Protein AF-A0A6L7KJM9-F1 (afdb_monomer)

Radius of gyration: 17.78 Å; Cα contacts (8 Å, |Δi|>4): 229; chains: 1; bounding box: 38×38×51 Å

Structure (mmCIF, N/CA/C/O backbone):
data_AF-A0A6L7KJM9-F1
#
_entry.id   AF-A0A6L7KJM9-F1
#
loop_
_atom_site.group_PDB
_atom_site.id
_atom_site.type_symbol
_atom_site.label_atom_id
_atom_site.label_alt_id
_atom_site.label_comp_id
_atom_site.label_asym_id
_atom_site.label_entity_id
_atom_site.label_seq_id
_atom_site.pdbx_PDB_ins_code
_atom_site.Cartn_x
_atom_site.Cartn_y
_atom_site.Cartn_z
_atom_site.occupancy
_atom_site.B_iso_or_equiv
_atom_site.auth_seq_id
_atom_site.auth_comp_id
_atom_site.auth_asym_id
_atom_site.auth_atom_id
_atom_site.pdbx_PDB_model_num
ATOM 1 N N . SER A 1 1 ? 13.767 18.846 -17.169 1.00 63.28 1 SER A N 1
ATOM 2 C CA . SER A 1 1 ? 13.783 19.499 -15.841 1.00 63.28 1 SER A CA 1
ATOM 3 C C . SER A 1 1 ? 15.178 19.346 -15.254 1.00 63.28 1 SER A C 1
ATOM 5 O O . SER A 1 1 ? 15.711 18.250 -15.380 1.00 63.28 1 SER A O 1
ATOM 7 N N . PRO A 1 2 ? 15.780 20.385 -14.647 1.00 78.31 2 PRO A N 1
ATOM 8 C CA . PRO A 1 2 ? 17.141 20.334 -14.090 1.00 78.31 2 PRO A CA 1
ATOM 9 C C . PRO A 1 2 ? 17.332 19.327 -12.937 1.00 78.31 2 PRO A C 1
ATOM 11 O O . PRO A 1 2 ? 18.463 19.068 -12.546 1.00 78.31 2 PRO A O 1
ATOM 14 N N . HIS A 1 3 ? 16.249 18.730 -12.425 1.00 84.06 3 HIS A N 1
ATOM 15 C CA . HIS A 1 3 ? 16.273 17.688 -11.387 1.00 84.06 3 HIS A CA 1
ATOM 16 C C . HIS A 1 3 ? 15.737 16.328 -11.865 1.00 84.06 3 HIS A C 1
ATOM 18 O O . HIS A 1 3 ? 15.420 15.470 -11.047 1.00 84.06 3 HIS A O 1
ATOM 24 N N . ALA A 1 4 ? 15.575 16.131 -13.177 1.00 85.56 4 ALA A N 1
ATOM 25 C CA . ALA A 1 4 ? 15.134 14.843 -13.704 1.00 85.56 4 ALA A CA 1
ATOM 26 C C . ALA A 1 4 ? 16.254 13.800 -13.586 1.00 85.56 4 ALA A C 1
ATOM 28 O O . ALA A 1 4 ? 17.412 14.088 -13.880 1.00 85.56 4 ALA A O 1
ATOM 29 N N . PHE A 1 5 ? 15.886 12.580 -13.207 1.00 87.81 5 PHE A N 1
ATOM 30 C CA . PHE A 1 5 ? 16.769 11.418 -13.183 1.00 87.81 5 PHE A CA 1
ATOM 31 C C . PHE A 1 5 ? 16.086 10.240 -13.894 1.00 87.81 5 PHE A C 1
ATOM 33 O O . PHE A 1 5 ? 14.854 10.178 -13.922 1.00 87.81 5 PHE A O 1
ATOM 40 N N . PRO A 1 6 ? 16.853 9.328 -14.516 1.00 89.75 6 PRO A N 1
ATOM 41 C CA . PRO A 1 6 ? 16.280 8.157 -15.163 1.00 89.75 6 PRO A CA 1
ATOM 42 C C . PRO A 1 6 ? 15.673 7.207 -14.127 1.00 89.75 6 PRO A C 1
ATOM 44 O O . PRO A 1 6 ? 16.219 7.020 -13.041 1.00 89.75 6 PRO A O 1
ATOM 47 N N . VAL A 1 7 ? 14.569 6.555 -14.491 1.00 88.25 7 VAL A N 1
ATOM 48 C CA . VAL A 1 7 ? 13.899 5.551 -13.640 1.00 88.25 7 VAL A CA 1
ATOM 49 C C . VAL A 1 7 ? 14.697 4.244 -13.512 1.00 88.25 7 VAL A C 1
ATOM 51 O O . VAL A 1 7 ? 14.441 3.443 -12.617 1.00 88.25 7 VAL A O 1
ATOM 54 N N . SER A 1 8 ? 15.670 4.021 -14.400 1.00 88.56 8 SER A N 1
ATOM 55 C CA . SER A 1 8 ? 16.613 2.902 -14.365 1.00 88.56 8 SER A CA 1
ATOM 56 C C . SER A 1 8 ? 17.923 3.296 -15.039 1.00 88.56 8 SER A C 1
ATOM 58 O O . SER A 1 8 ? 17.918 4.021 -16.032 1.00 88.56 8 SER A O 1
ATOM 60 N N . THR A 1 9 ? 19.049 2.744 -14.588 1.00 89.31 9 THR A N 1
ATOM 61 C CA . THR A 1 9 ? 20.347 2.897 -15.271 1.00 89.31 9 THR A CA 1
ATOM 62 C C . THR A 1 9 ? 20.350 2.289 -16.679 1.00 89.31 9 THR A C 1
ATOM 64 O O . THR A 1 9 ? 21.143 2.699 -17.523 1.00 89.31 9 THR A O 1
ATOM 67 N N . THR A 1 10 ? 19.439 1.352 -16.963 1.00 88.88 10 THR A N 1
ATOM 68 C CA . THR A 1 10 ? 19.234 0.753 -18.294 1.00 88.88 10 THR A CA 1
ATOM 69 C C . THR A 1 10 ? 18.294 1.561 -19.197 1.00 88.88 10 THR A C 1
ATOM 71 O O . THR A 1 10 ? 18.194 1.262 -20.387 1.00 88.88 10 THR A O 1
ATOM 74 N N . MET A 1 11 ? 17.631 2.590 -18.657 1.00 90.19 11 MET A N 1
ATOM 75 C CA . MET A 1 11 ? 16.674 3.457 -19.357 1.00 90.19 11 MET A CA 1
ATOM 76 C C . MET A 1 11 ? 17.059 4.937 -19.169 1.00 90.19 11 MET A C 1
ATOM 78 O O . MET A 1 11 ? 16.433 5.647 -18.377 1.00 90.19 11 MET A O 1
ATOM 82 N N . PRO A 1 12 ? 18.119 5.412 -19.851 1.00 87.25 12 PRO A N 1
ATOM 83 C CA . PRO A 1 12 ? 18.562 6.802 -19.758 1.00 87.25 12 PRO A CA 1
ATOM 84 C C . PRO A 1 12 ? 17.505 7.773 -20.309 1.00 87.25 12 PRO A C 1
ATOM 86 O O . PRO A 1 12 ? 16.803 7.452 -21.265 1.00 87.25 12 PRO A O 1
ATOM 89 N N . LEU A 1 13 ? 17.441 8.987 -19.745 1.00 84.56 13 LEU A N 1
ATOM 90 C CA . LEU A 1 13 ? 16.456 10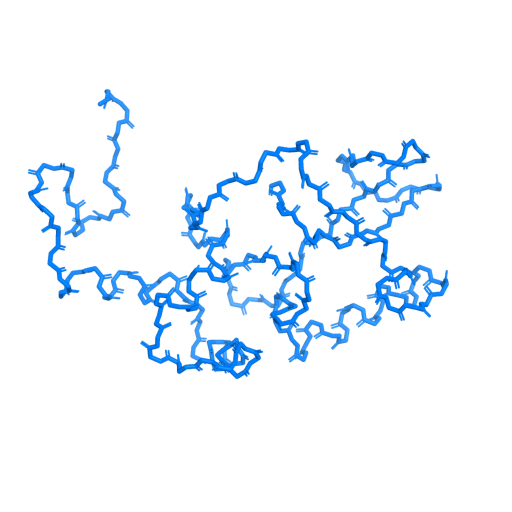.027 -20.100 1.00 84.56 13 LEU A CA 1
ATOM 91 C C . LEU A 1 13 ? 16.501 10.473 -21.572 1.00 84.56 13 LEU A C 1
ATOM 93 O O . LEU A 1 13 ? 15.532 11.037 -22.065 1.00 84.56 13 LEU A O 1
ATOM 97 N N . GLU A 1 14 ? 17.631 10.260 -22.245 1.00 77.25 14 GLU A N 1
ATOM 98 C CA . GLU A 1 14 ? 17.922 10.779 -23.588 1.00 77.25 14 GLU A CA 1
ATOM 99 C C . GLU A 1 14 ? 17.615 9.777 -24.715 1.00 77.25 14 GLU A C 1
ATOM 101 O O . GLU A 1 14 ? 17.831 10.091 -25.884 1.00 77.25 14 GLU A O 1
ATOM 106 N N . ARG A 1 15 ? 17.142 8.563 -24.398 1.00 66.31 15 ARG A N 1
ATOM 107 C CA . ARG A 1 15 ? 16.770 7.567 -25.416 1.00 66.31 15 ARG A CA 1
ATOM 108 C C . ARG A 1 15 ? 15.331 7.761 -25.901 1.00 66.31 15 ARG A C 1
ATOM 110 O O . ARG A 1 15 ? 14.435 8.028 -25.103 1.00 66.31 15 ARG A O 1
ATOM 117 N N . ASP A 1 16 ? 15.116 7.495 -27.192 1.00 76.44 16 ASP A N 1
ATOM 118 C CA . ASP A 1 16 ? 13.801 7.108 -27.718 1.00 76.44 16 ASP A CA 1
ATOM 119 C C . ASP A 1 16 ? 13.229 5.927 -26.911 1.00 76.44 16 ASP A C 1
ATOM 121 O O . ASP A 1 16 ? 13.968 5.224 -26.214 1.00 76.44 16 ASP A O 1
ATOM 125 N N . LEU A 1 17 ? 11.909 5.714 -26.990 1.00 80.69 17 LEU A N 1
ATOM 126 C CA . LEU A 1 17 ? 11.176 4.695 -26.223 1.00 80.69 17 LEU A CA 1
ATOM 127 C C . LEU A 1 17 ? 11.987 3.397 -26.034 1.00 80.69 17 LEU A C 1
ATOM 129 O O . LEU A 1 17 ? 12.410 2.761 -27.001 1.00 80.69 17 LEU A O 1
ATOM 133 N N . SER A 1 18 ? 12.202 3.003 -24.774 1.00 87.62 18 SER A N 1
ATOM 134 C CA . SER A 1 18 ? 12.919 1.765 -24.456 1.00 87.62 18 SER A CA 1
ATOM 135 C C . SER A 1 18 ? 12.119 0.557 -24.941 1.00 87.62 18 SER A C 1
ATOM 137 O O . SER A 1 18 ? 10.922 0.450 -24.681 1.00 87.62 18 SER A O 1
ATOM 139 N N . GLY A 1 19 ? 12.789 -0.349 -25.655 1.00 90.19 19 GLY A N 1
ATOM 140 C CA . GLY A 1 19 ? 12.166 -1.550 -26.202 1.00 90.19 19 GLY A CA 1
ATOM 141 C C . GLY A 1 19 ? 11.720 -2.555 -25.128 1.00 90.19 19 GLY A C 1
ATOM 142 O O . GLY A 1 19 ? 12.183 -2.495 -23.982 1.00 90.19 19 GLY A O 1
ATOM 143 N N . PRO A 1 20 ? 10.861 -3.519 -25.504 1.00 89.50 20 PRO A N 1
ATOM 144 C CA . PRO A 1 20 ? 10.301 -4.514 -24.588 1.00 89.50 20 PRO A CA 1
ATOM 145 C C . PRO A 1 20 ? 11.379 -5.314 -23.840 1.00 89.50 20 PRO A C 1
ATOM 147 O O . PRO A 1 20 ? 11.232 -5.554 -22.644 1.00 89.50 20 PRO A O 1
ATOM 150 N N . ASP A 1 21 ? 12.499 -5.633 -24.490 1.00 91.31 21 ASP A N 1
ATOM 151 C CA . ASP A 1 21 ? 13.600 -6.407 -23.893 1.00 91.31 21 ASP A CA 1
ATOM 152 C C . ASP A 1 21 ? 14.268 -5.712 -22.693 1.00 91.31 21 ASP A C 1
ATOM 154 O O . ASP A 1 21 ? 14.924 -6.362 -21.882 1.00 91.31 21 ASP A O 1
ATOM 158 N N . ILE A 1 22 ? 14.098 -4.392 -22.559 1.00 91.19 22 ILE A N 1
ATOM 159 C CA . ILE A 1 22 ? 14.596 -3.603 -21.423 1.00 91.19 22 ILE A CA 1
ATOM 160 C C . ILE A 1 22 ? 13.484 -3.395 -20.390 1.00 91.19 22 ILE A C 1
ATOM 162 O O . ILE A 1 22 ? 13.713 -3.529 -19.186 1.00 91.19 22 ILE A O 1
ATOM 166 N N . VAL A 1 23 ? 12.277 -3.069 -20.860 1.00 89.50 23 VAL A N 1
ATOM 167 C CA . VAL A 1 23 ? 11.147 -2.701 -19.998 1.00 89.50 23 VAL A CA 1
ATOM 168 C C . VAL A 1 23 ? 10.597 -3.912 -19.246 1.00 89.50 23 VAL A C 1
ATOM 170 O O . VAL A 1 23 ? 10.360 -3.811 -18.045 1.00 89.50 23 VAL A O 1
ATOM 173 N N . HIS A 1 24 ? 10.434 -5.070 -19.897 1.00 88.81 24 HIS A N 1
ATOM 174 C CA . HIS A 1 24 ? 9.853 -6.252 -19.249 1.00 88.81 24 HIS A CA 1
ATOM 175 C C . HIS A 1 24 ? 10.680 -6.753 -18.054 1.00 88.81 24 HIS A C 1
ATOM 177 O O . HIS A 1 24 ? 10.095 -6.924 -16.982 1.00 88.81 24 HIS A O 1
ATOM 183 N N . PRO A 1 25 ? 12.014 -6.941 -18.159 1.00 87.94 25 PRO A N 1
ATOM 184 C CA . PRO A 1 25 ? 12.822 -7.338 -17.007 1.00 87.94 25 PRO A CA 1
ATOM 185 C C . PRO A 1 25 ? 12.834 -6.281 -15.904 1.00 87.94 25 PRO A C 1
ATOM 187 O O . PRO A 1 25 ? 12.845 -6.619 -14.724 1.00 87.94 25 PRO A O 1
ATOM 190 N N . TRP A 1 26 ? 12.814 -4.995 -16.264 1.00 89.44 26 TRP A N 1
ATOM 191 C CA . TRP A 1 26 ? 12.740 -3.924 -15.276 1.00 89.44 26 TRP A CA 1
ATOM 192 C C . TRP A 1 26 ? 11.422 -3.963 -14.493 1.00 89.44 26 TRP A C 1
ATOM 194 O O . TRP A 1 26 ? 11.461 -3.935 -13.269 1.00 89.44 26 TRP A O 1
ATOM 204 N N . ILE A 1 27 ? 10.279 -4.129 -15.170 1.00 88.12 27 ILE A N 1
ATOM 205 C CA . ILE A 1 27 ? 8.970 -4.290 -14.517 1.00 88.12 27 ILE A CA 1
ATOM 206 C C . ILE A 1 27 ? 8.941 -5.542 -13.641 1.00 88.12 27 ILE A C 1
ATOM 208 O O . ILE A 1 27 ? 8.450 -5.487 -12.518 1.00 88.12 27 ILE A O 1
ATOM 212 N N . ALA A 1 28 ? 9.474 -6.666 -14.124 1.00 84.44 28 ALA A N 1
ATOM 213 C CA . ALA A 1 28 ? 9.523 -7.901 -13.347 1.00 84.44 28 ALA A CA 1
ATOM 214 C C . ALA A 1 28 ? 10.295 -7.724 -12.027 1.00 84.44 28 ALA A C 1
ATOM 216 O O . ALA A 1 28 ? 9.885 -8.274 -11.012 1.00 84.44 28 ALA A O 1
ATOM 217 N N . ASN A 1 29 ? 11.346 -6.897 -12.017 1.00 85.25 29 ASN A N 1
ATOM 218 C CA . ASN A 1 29 ? 12.108 -6.561 -10.808 1.00 85.25 29 ASN A CA 1
ATOM 219 C C . ASN A 1 29 ? 11.377 -5.613 -9.839 1.00 85.25 29 ASN A C 1
ATOM 221 O O . ASN A 1 29 ? 11.864 -5.391 -8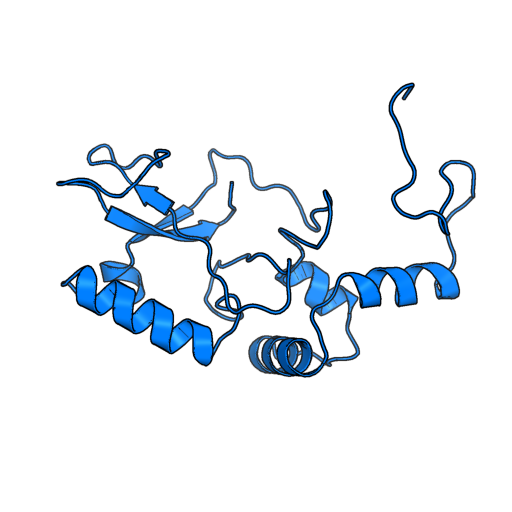.733 1.00 85.25 29 ASN A O 1
ATOM 225 N N . LEU A 1 30 ? 10.236 -5.039 -10.232 1.00 83.88 30 LEU A N 1
ATOM 226 C CA . LEU A 1 30 ? 9.365 -4.282 -9.327 1.00 83.88 30 LEU A CA 1
ATOM 227 C C . LEU A 1 30 ? 8.359 -5.182 -8.604 1.00 83.88 30 LEU A C 1
ATOM 229 O O . LEU A 1 30 ? 7.731 -4.742 -7.640 1.00 83.88 30 LEU A O 1
ATOM 233 N N . LEU A 1 31 ? 8.171 -6.412 -9.088 1.00 80.31 31 LEU A N 1
ATOM 234 C CA . LEU A 1 31 ? 7.214 -7.350 -8.524 1.00 80.31 31 LEU A CA 1
ATOM 235 C C . LEU A 1 31 ? 7.813 -8.122 -7.335 1.00 80.31 31 LEU A C 1
ATOM 237 O O . LEU A 1 31 ? 9.032 -8.281 -7.251 1.00 80.31 31 LEU A O 1
ATOM 241 N N . PRO A 1 32 ? 6.964 -8.625 -6.421 1.00 74.38 32 PRO A N 1
ATOM 242 C CA . PRO A 1 32 ? 7.401 -9.456 -5.305 1.00 74.38 32 PRO A CA 1
ATOM 243 C C . PRO A 1 32 ? 8.074 -10.758 -5.744 1.00 74.38 32 PRO A C 1
ATOM 245 O O . PRO A 1 32 ? 7.911 -11.223 -6.874 1.00 74.38 32 PRO A O 1
ATOM 248 N N . GLU A 1 33 ? 8.770 -11.390 -4.800 1.00 74.56 33 GLU A N 1
ATOM 249 C CA . GLU A 1 33 ? 9.392 -12.699 -5.002 1.00 74.56 33 GLU A CA 1
ATOM 250 C C . GLU A 1 33 ? 8.360 -13.791 -5.343 1.00 74.56 33 GLU A C 1
ATOM 252 O O . GLU A 1 33 ? 7.165 -13.680 -5.052 1.00 74.56 33 GLU A O 1
ATOM 257 N N . GLU A 1 34 ? 8.835 -14.889 -5.938 1.00 74.44 34 GLU A N 1
ATOM 258 C CA . GLU A 1 34 ? 8.022 -15.871 -6.669 1.00 74.44 34 GLU A CA 1
ATOM 259 C C . GLU A 1 34 ? 6.831 -16.427 -5.862 1.00 74.44 34 GLU A C 1
ATOM 261 O O . GLU A 1 34 ? 5.709 -16.482 -6.366 1.00 74.44 34 GLU A O 1
ATOM 266 N N . ARG A 1 35 ? 7.019 -16.728 -4.569 1.00 76.19 35 ARG A N 1
ATOM 267 C CA . ARG A 1 35 ? 5.937 -17.216 -3.691 1.00 76.19 35 ARG A CA 1
ATOM 268 C C . ARG A 1 35 ? 4.829 -16.176 -3.475 1.00 76.19 35 ARG A C 1
ATOM 270 O O . ARG A 1 35 ? 3.651 -16.537 -3.431 1.00 76.19 35 ARG A O 1
ATOM 277 N 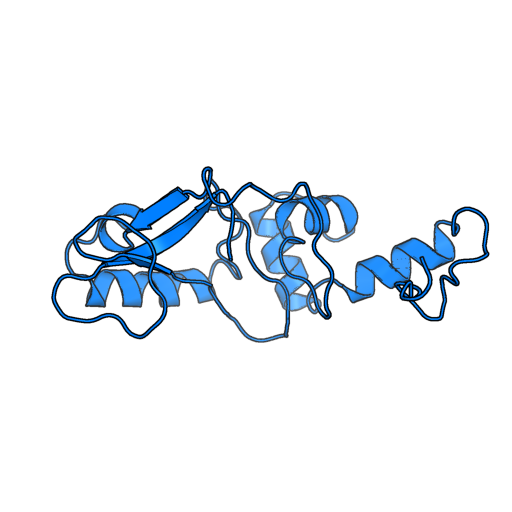N . GLN A 1 36 ? 5.191 -14.905 -3.301 1.00 75.44 36 GLN A N 1
ATOM 278 C CA . GLN A 1 36 ? 4.231 -13.816 -3.099 1.00 75.44 36 GLN A CA 1
ATOM 279 C C . GLN A 1 36 ? 3.533 -13.467 -4.414 1.00 75.44 36 GLN A C 1
ATOM 281 O O . GLN A 1 36 ? 2.311 -13.312 -4.437 1.00 75.44 36 GLN A O 1
ATOM 286 N N . LEU A 1 37 ? 4.285 -13.429 -5.517 1.00 81.12 37 LEU A N 1
ATOM 287 C CA . LEU A 1 37 ? 3.748 -13.190 -6.852 1.00 81.12 37 LEU A CA 1
ATOM 288 C C . LEU A 1 37 ? 2.686 -14.228 -7.235 1.00 81.12 37 LEU A C 1
ATOM 290 O O . LEU A 1 37 ? 1.634 -13.874 -7.764 1.00 81.12 37 LEU A O 1
ATOM 294 N N . GLU A 1 38 ? 2.915 -15.503 -6.913 1.00 83.81 38 GLU A N 1
ATOM 295 C CA . GLU A 1 38 ? 1.926 -16.558 -7.135 1.00 83.81 38 GLU A CA 1
ATOM 296 C C . GLU A 1 38 ? 0.629 -16.346 -6.349 1.00 83.81 38 GLU A C 1
ATOM 298 O O . GLU A 1 38 ? -0.458 -16.567 -6.885 1.00 83.81 38 GLU A O 1
ATOM 303 N N . ALA A 1 39 ? 0.716 -15.931 -5.083 1.00 80.88 39 ALA A N 1
ATOM 304 C CA . ALA A 1 39 ? -0.467 -15.652 -4.273 1.00 80.88 39 ALA A CA 1
ATOM 305 C C . ALA A 1 39 ? -1.262 -14.461 -4.830 1.00 80.88 39 ALA A C 1
ATOM 307 O O . ALA A 1 39 ? -2.482 -14.553 -4.964 1.00 80.88 39 ALA A O 1
ATOM 308 N N . ILE A 1 40 ? -0.569 -13.390 -5.225 1.00 80.12 40 ILE A N 1
ATOM 309 C CA . ILE A 1 40 ? -1.169 -12.199 -5.840 1.00 80.12 40 ILE A CA 1
ATOM 310 C C . ILE A 1 40 ? -1.864 -12.567 -7.152 1.00 80.12 40 ILE A C 1
ATOM 312 O O . ILE A 1 40 ? -3.042 -12.264 -7.322 1.00 80.12 40 ILE A O 1
ATOM 316 N N . ALA A 1 41 ? -1.175 -13.266 -8.057 1.00 84.94 41 ALA A N 1
ATOM 317 C CA . ALA A 1 41 ? -1.732 -13.659 -9.349 1.00 84.94 41 ALA A CA 1
ATOM 318 C C . ALA A 1 41 ? -2.990 -14.530 -9.190 1.00 84.94 41 ALA A C 1
ATOM 320 O O . ALA A 1 41 ? -4.000 -14.280 -9.851 1.00 84.94 41 ALA A O 1
ATOM 321 N N . ARG A 1 42 ? -2.966 -15.497 -8.256 1.00 84.94 42 ARG A N 1
ATOM 322 C CA . ARG A 1 42 ? -4.138 -16.326 -7.925 1.00 84.94 42 ARG A CA 1
ATOM 323 C C . ARG A 1 42 ? -5.302 -15.496 -7.388 1.00 84.94 42 ARG A C 1
ATOM 325 O O . ARG A 1 42 ? -6.419 -15.679 -7.860 1.00 84.94 42 ARG A O 1
ATOM 332 N N . ASN A 1 43 ? -5.050 -14.586 -6.447 1.00 81.00 43 ASN A N 1
ATOM 333 C CA . ASN A 1 43 ? -6.096 -13.745 -5.855 1.00 81.00 43 ASN A CA 1
ATOM 334 C C . ASN A 1 43 ? -6.699 -12.756 -6.868 1.00 81.00 43 ASN A C 1
ATOM 336 O O . ASN A 1 43 ? -7.876 -12.427 -6.772 1.00 81.00 43 ASN A O 1
ATOM 340 N N . LEU A 1 44 ? -5.914 -12.314 -7.855 1.00 81.56 44 LEU A N 1
ATOM 341 C CA . LEU A 1 44 ? -6.365 -11.433 -8.938 1.00 81.56 44 LEU A CA 1
ATOM 342 C C . LEU A 1 44 ? -7.029 -12.165 -10.110 1.00 81.56 44 LEU A C 1
ATOM 344 O O . LEU A 1 44 ? -7.611 -11.513 -10.974 1.00 81.56 44 LEU A O 1
ATOM 348 N N . GLY A 1 45 ? -6.905 -13.493 -10.184 1.00 85.94 45 GLY A N 1
ATOM 349 C CA . GLY A 1 45 ? -7.371 -14.268 -11.334 1.00 85.94 45 GLY A CA 1
ATOM 350 C C . GLY A 1 45 ? -6.609 -13.962 -12.630 1.00 85.94 45 GLY A C 1
ATOM 351 O O . GLY A 1 45 ? -7.182 -14.074 -13.712 1.00 85.94 45 GLY A O 1
ATOM 352 N N . VAL A 1 46 ? -5.333 -13.567 -12.538 1.00 87.69 46 VAL A N 1
ATOM 353 C CA . VAL A 1 46 ? -4.476 -13.256 -13.696 1.00 87.69 46 VAL A CA 1
ATOM 354 C C . VAL A 1 46 ? -3.321 -14.242 -13.829 1.00 87.69 46 VAL A C 1
ATOM 356 O O . VAL A 1 46 ? -2.951 -14.941 -12.885 1.00 87.69 46 VAL A O 1
ATOM 359 N N . SER A 1 47 ? -2.722 -14.303 -15.019 1.00 89.00 47 SER A N 1
ATOM 360 C CA . SER A 1 47 ? -1.494 -15.073 -15.221 1.00 89.00 47 SER A CA 1
ATOM 361 C C . SER A 1 47 ? -0.344 -14.453 -14.431 1.00 89.00 47 SER A C 1
ATOM 363 O O . SER A 1 47 ? -0.139 -13.245 -14.486 1.00 89.00 47 SER A O 1
ATOM 365 N N . ARG A 1 48 ? 0.488 -15.281 -13.786 1.00 84.38 48 ARG A N 1
ATOM 366 C CA . ARG A 1 48 ? 1.738 -14.813 -13.154 1.00 84.38 48 ARG A CA 1
ATOM 367 C C . ARG A 1 48 ? 2.706 -14.144 -14.140 1.00 84.38 48 ARG A C 1
ATOM 369 O O . ARG A 1 48 ? 3.585 -13.408 -13.720 1.00 84.38 48 ARG A O 1
ATOM 376 N N . ALA A 1 49 ? 2.562 -14.434 -15.436 1.00 86.00 49 ALA A N 1
ATOM 377 C CA . ALA A 1 49 ? 3.360 -13.828 -16.499 1.00 86.00 49 ALA A CA 1
ATOM 378 C C . ALA A 1 49 ? 2.811 -12.463 -16.957 1.00 86.00 49 ALA A C 1
ATOM 380 O O . ALA A 1 49 ? 3.482 -11.762 -17.711 1.00 86.00 49 ALA A O 1
ATOM 381 N N . ASP A 1 50 ? 1.604 -12.082 -16.525 1.00 87.94 50 ASP A N 1
ATOM 382 C CA . ASP A 1 50 ? 1.002 -10.782 -16.826 1.00 87.94 50 ASP A CA 1
ATOM 383 C C . ASP A 1 50 ? 1.488 -9.718 -15.830 1.00 87.94 50 ASP A C 1
ATOM 385 O O . ASP A 1 50 ? 0.744 -9.201 -14.995 1.00 87.94 50 ASP A O 1
ATOM 389 N N . SER A 1 51 ? 2.784 -9.410 -15.896 1.00 86.38 51 SER A N 1
ATOM 390 C CA . SER A 1 51 ? 3.434 -8.474 -14.974 1.00 86.38 51 SER A CA 1
ATOM 391 C C . SER A 1 51 ? 2.802 -7.080 -14.999 1.00 86.38 51 SER A C 1
ATOM 393 O O . SER A 1 51 ? 2.749 -6.417 -13.967 1.00 86.38 51 SER A O 1
ATOM 395 N N . LEU A 1 52 ? 2.300 -6.643 -16.159 1.00 85.38 52 LEU A N 1
ATOM 396 C CA . LEU A 1 52 ? 1.613 -5.360 -16.314 1.00 85.38 52 LEU A CA 1
ATOM 397 C C . LEU A 1 52 ? 0.234 -5.377 -15.653 1.00 85.38 52 LEU A C 1
ATOM 399 O O . LEU A 1 52 ? -0.071 -4.465 -14.889 1.00 85.38 52 LEU A O 1
ATOM 403 N N . GLY A 1 53 ? -0.571 -6.419 -15.886 1.00 84.69 53 GLY A N 1
ATOM 404 C CA . GLY A 1 53 ? -1.887 -6.555 -15.259 1.00 84.69 53 GLY A CA 1
ATOM 405 C C . GLY A 1 53 ? -1.817 -6.727 -13.739 1.00 84.69 53 GLY A C 1
ATOM 406 O O . GLY A 1 53 ? -2.738 -6.323 -13.024 1.00 84.69 53 GLY A O 1
ATOM 407 N N . ILE A 1 54 ? -0.720 -7.293 -13.228 1.00 83.75 54 ILE A N 1
ATOM 408 C CA . ILE A 1 54 ? -0.419 -7.318 -11.793 1.00 83.75 54 ILE A CA 1
ATOM 409 C C . ILE A 1 54 ? -0.052 -5.905 -11.318 1.00 83.75 54 ILE A C 1
ATOM 411 O O . ILE A 1 54 ? -0.690 -5.385 -10.403 1.00 83.75 54 ILE A O 1
ATOM 415 N N . LEU A 1 55 ? 0.911 -5.245 -11.970 1.00 82.44 55 LEU A N 1
ATOM 416 C CA . LEU A 1 55 ? 1.377 -3.905 -11.598 1.00 82.44 55 LEU A CA 1
ATOM 417 C C . LEU A 1 55 ? 0.269 -2.841 -11.640 1.00 82.44 55 LEU A C 1
ATOM 419 O O . LEU A 1 55 ? 0.251 -1.945 -10.809 1.00 82.44 55 LEU A O 1
ATOM 423 N N . GLU A 1 56 ? -0.697 -2.937 -12.547 1.00 79.81 56 GLU A N 1
ATOM 424 C CA . GLU A 1 56 ? -1.838 -2.013 -12.595 1.00 79.81 56 GLU A CA 1
ATOM 425 C C . GLU A 1 56 ? -2.687 -2.049 -11.309 1.00 79.81 56 GLU A C 1
ATOM 427 O O . GLU A 1 56 ? -3.227 -1.027 -10.866 1.00 79.81 56 GLU A O 1
ATOM 432 N N . ARG A 1 57 ? -2.790 -3.232 -10.697 1.00 76.31 57 ARG A N 1
ATOM 433 C CA . ARG A 1 57 ? -3.645 -3.491 -9.534 1.00 76.31 57 ARG A CA 1
ATOM 434 C C . ARG A 1 57 ? -2.915 -3.291 -8.212 1.00 76.31 57 ARG A C 1
ATOM 436 O O . ARG A 1 57 ? -3.520 -2.817 -7.255 1.00 76.31 57 ARG A O 1
ATOM 443 N N . VAL A 1 58 ? -1.625 -3.625 -8.164 1.00 74.56 58 VAL A N 1
ATOM 444 C CA . VAL A 1 58 ? -0.817 -3.585 -6.933 1.00 74.56 58 VAL A CA 1
ATOM 445 C C . VAL A 1 58 ? 0.375 -2.622 -6.995 1.00 74.56 58 VAL A C 1
ATOM 447 O O . VAL A 1 58 ? 1.121 -2.492 -6.040 1.00 74.56 58 VAL A O 1
ATOM 450 N N . GLY A 1 59 ? 0.565 -1.886 -8.088 1.00 74.88 59 GLY A N 1
ATOM 451 C CA . GLY A 1 59 ? 1.719 -1.001 -8.282 1.00 74.88 59 GLY A CA 1
ATOM 452 C C . GLY A 1 59 ? 1.643 0.352 -7.576 1.00 74.88 59 GLY A C 1
ATOM 453 O O . GLY A 1 59 ? 2.460 1.219 -7.871 1.00 74.88 59 GLY A O 1
ATOM 454 N N . GLY A 1 60 ? 0.682 0.558 -6.670 1.00 71.25 60 GLY A N 1
ATOM 455 C CA . GLY A 1 60 ? 0.488 1.836 -5.977 1.00 71.25 60 GLY A CA 1
ATOM 456 C C . GLY A 1 60 ? 1.687 2.261 -5.124 1.00 71.25 60 GLY A C 1
ATOM 457 O O . GLY A 1 60 ? 1.960 3.452 -5.020 1.00 71.25 60 GLY A O 1
ATOM 458 N N . ASP A 1 61 ? 2.436 1.306 -4.578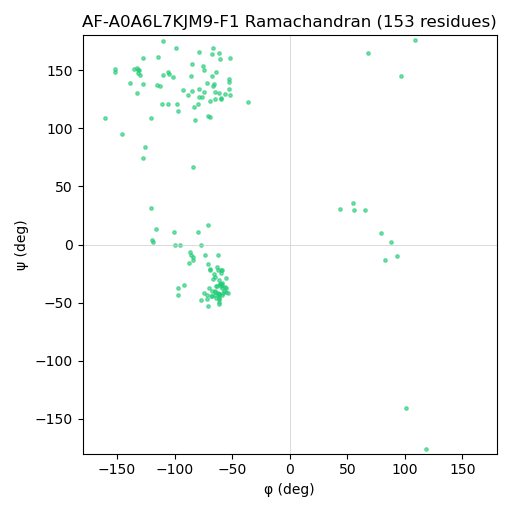 1.00 67.38 61 ASP A N 1
ATOM 459 C CA . ASP A 1 61 ? 3.676 1.561 -3.840 1.00 67.38 61 ASP A CA 1
ATOM 460 C C . ASP A 1 61 ? 4.652 0.405 -4.106 1.00 67.38 61 ASP A C 1
ATOM 462 O O . ASP A 1 61 ? 4.550 -0.666 -3.513 1.00 67.38 61 ASP A O 1
ATOM 466 N N . VAL A 1 62 ? 5.542 0.580 -5.087 1.00 73.88 62 VAL A N 1
ATOM 467 C CA . VAL A 1 62 ? 6.574 -0.405 -5.459 1.00 73.88 62 VAL A CA 1
ATOM 468 C C . VAL A 1 62 ? 7.916 -0.047 -4.827 1.00 73.88 62 VAL A C 1
ATOM 470 O O . VAL A 1 62 ? 8.110 1.053 -4.319 1.00 73.88 62 VAL A O 1
ATOM 473 N N . ALA A 1 63 ? 8.888 -0.961 -4.893 1.00 70.25 63 ALA A N 1
ATOM 474 C CA . ALA A 1 63 ? 10.245 -0.665 -4.447 1.00 70.25 63 ALA A CA 1
ATOM 475 C C . ALA A 1 63 ? 10.794 0.628 -5.094 1.00 70.25 63 ALA A C 1
ATOM 477 O O . ALA A 1 63 ? 10.781 0.787 -6.316 1.00 70.25 63 ALA A O 1
ATOM 478 N N . GLY A 1 64 ? 11.309 1.538 -4.261 1.00 73.44 64 GLY A N 1
ATOM 479 C CA . GLY A 1 64 ? 11.844 2.831 -4.689 1.00 73.44 64 GLY A CA 1
ATOM 480 C C . GLY A 1 64 ? 10.868 3.984 -4.451 1.00 73.44 64 GLY A C 1
ATOM 481 O O . GLY A 1 64 ? 10.234 4.055 -3.406 1.00 73.44 64 GLY A O 1
ATOM 482 N N . ALA A 1 65 ? 10.805 4.923 -5.397 1.00 75.94 65 ALA A N 1
ATOM 483 C CA . ALA A 1 65 ? 9.964 6.126 -5.332 1.00 75.94 65 ALA A CA 1
ATOM 484 C C . ALA A 1 65 ? 8.964 6.181 -6.501 1.00 75.94 65 ALA A C 1
ATOM 486 O O . ALA A 1 65 ? 8.664 7.252 -7.030 1.00 75.94 65 ALA A O 1
ATOM 487 N N . LEU A 1 66 ? 8.523 5.009 -6.963 1.00 77.88 66 LEU A N 1
ATOM 488 C CA . LEU A 1 66 ? 7.628 4.862 -8.104 1.00 77.88 66 LEU A CA 1
ATOM 489 C C . LEU A 1 66 ? 6.250 4.401 -7.634 1.00 77.88 66 LEU A C 1
ATOM 491 O O . LEU A 1 66 ? 6.120 3.625 -6.692 1.00 77.88 66 LEU A O 1
ATOM 495 N N . SER A 1 67 ? 5.229 4.870 -8.338 1.00 76.31 67 SER A N 1
ATOM 496 C CA . SER A 1 67 ? 3.842 4.455 -8.173 1.00 76.31 67 SER A CA 1
ATOM 497 C C . SER A 1 67 ? 3.230 4.310 -9.563 1.00 76.31 67 SER A C 1
ATOM 499 O O . SER A 1 67 ? 3.507 5.119 -10.453 1.00 76.31 67 SER A O 1
ATOM 501 N N . PHE A 1 68 ? 2.438 3.263 -9.763 1.00 79.12 68 PHE A N 1
ATOM 502 C CA . PHE A 1 68 ? 1.757 2.955 -11.013 1.00 79.12 68 PHE A CA 1
ATOM 503 C C . PHE A 1 68 ? 0.248 3.109 -10.844 1.00 79.12 68 PHE A C 1
ATOM 505 O O . PHE A 1 68 ? -0.349 2.642 -9.872 1.00 79.12 68 PHE A O 1
ATOM 512 N N . GLY A 1 69 ? -0.369 3.740 -11.842 1.00 72.00 69 GLY A N 1
ATOM 513 C CA . GLY A 1 69 ? -1.782 4.106 -11.843 1.00 72.00 69 GLY A CA 1
ATOM 514 C C . GLY A 1 69 ? -1.992 5.613 -11.705 1.00 72.00 69 GLY A C 1
ATOM 515 O O . GLY A 1 69 ? -1.047 6.392 -11.578 1.00 72.00 69 GLY A O 1
ATOM 516 N N . SER A 1 70 ? -3.251 6.036 -11.776 1.00 64.94 70 SER A N 1
ATOM 517 C CA . SER A 1 70 ? -3.612 7.435 -11.563 1.00 64.94 70 SER A CA 1
ATOM 518 C C . SER A 1 70 ? -3.573 7.755 -10.065 1.00 64.94 70 SER A C 1
ATOM 520 O O . SER A 1 70 ? -4.220 7.044 -9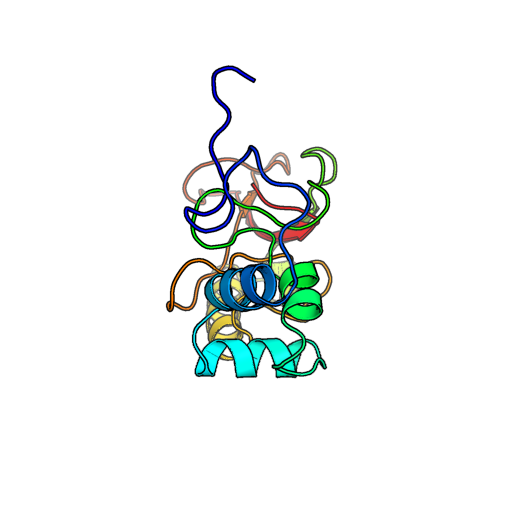.293 1.00 64.94 70 SER A O 1
ATOM 522 N N . PRO A 1 71 ? -2.848 8.804 -9.631 1.00 63.78 71 PRO A N 1
ATOM 523 C CA . PRO A 1 71 ? -2.909 9.245 -8.247 1.00 63.78 71 PRO A CA 1
ATOM 524 C C . PRO A 1 71 ? -4.347 9.645 -7.914 1.00 63.78 71 PRO A C 1
ATOM 526 O O . PRO A 1 71 ? -4.943 10.467 -8.609 1.00 63.78 71 PRO A O 1
ATOM 529 N N . VAL A 1 72 ? -4.896 9.052 -6.855 1.00 67.56 72 VAL A N 1
ATOM 530 C CA . VAL A 1 72 ? -6.214 9.421 -6.332 1.00 67.56 72 VAL A CA 1
ATOM 531 C C . VAL A 1 72 ? -6.037 10.687 -5.487 1.00 67.56 72 VAL A C 1
ATOM 533 O O . VAL A 1 72 ? -5.237 10.660 -4.540 1.00 67.56 72 VAL A O 1
ATOM 536 N N . PRO A 1 73 ? -6.719 11.804 -5.809 1.00 74.19 73 PRO A N 1
ATOM 537 C CA . PRO A 1 73 ? -6.682 13.011 -4.993 1.00 74.19 73 PRO A CA 1
ATOM 538 C C . PRO A 1 73 ? -7.032 12.696 -3.539 1.00 74.19 73 PRO A C 1
ATOM 540 O O . PRO A 1 73 ? -7.916 11.891 -3.269 1.00 74.19 73 PRO A O 1
ATOM 543 N N . ARG A 1 74 ? -6.373 13.358 -2.580 1.00 71.12 74 ARG A N 1
ATOM 544 C CA . ARG A 1 74 ? -6.602 13.105 -1.142 1.00 71.12 74 ARG A CA 1
ATOM 545 C C . ARG A 1 74 ? -8.062 13.261 -0.718 1.00 71.12 74 ARG A C 1
ATOM 547 O O . ARG A 1 74 ? -8.487 12.663 0.259 1.00 71.12 74 ARG A O 1
ATOM 554 N N . GLN A 1 75 ? -8.804 14.110 -1.422 1.00 76.19 75 GLN A N 1
ATOM 555 C CA . GLN A 1 75 ? -10.221 14.372 -1.189 1.00 76.19 75 GLN A CA 1
ATOM 556 C C . GLN A 1 75 ? -11.115 13.182 -1.559 1.00 76.19 75 GLN A C 1
ATOM 558 O O . GLN A 1 75 ? -12.236 13.104 -1.072 1.00 76.19 75 GLN A O 1
ATOM 563 N N . GLU A 1 76 ? -10.619 12.287 -2.408 1.00 76.94 76 GLU A N 1
ATOM 564 C CA . GLU A 1 76 ? -11.301 11.082 -2.884 1.00 76.94 76 GLU A CA 1
ATOM 565 C C . GLU A 1 76 ? -10.820 9.833 -2.131 1.00 76.94 76 GLU A C 1
ATOM 567 O O . GLU A 1 76 ? -11.104 8.713 -2.544 1.00 76.94 76 GLU A O 1
ATOM 572 N N . TRP A 1 77 ? -10.054 10.004 -1.045 1.00 79.62 77 TRP A N 1
ATOM 573 C CA . TRP A 1 77 ? -9.611 8.866 -0.256 1.00 79.62 77 TRP A CA 1
ATOM 574 C C . TRP A 1 77 ? -10.740 8.285 0.583 1.00 79.62 77 TRP A C 1
ATOM 576 O O . TRP A 1 77 ? -11.410 9.003 1.328 1.00 79.62 77 TRP A O 1
ATOM 586 N N . GLU A 1 78 ? -10.886 6.967 0.512 1.00 82.75 78 GLU A N 1
ATOM 587 C CA . GLU A 1 78 ? -11.918 6.222 1.223 1.00 82.75 78 GLU A CA 1
ATOM 588 C C . GLU A 1 78 ? -11.300 5.281 2.255 1.00 82.75 78 GLU A C 1
ATOM 590 O O . GLU A 1 78 ? -10.308 4.588 2.006 1.00 82.75 78 GLU A O 1
ATOM 595 N N . PHE A 1 79 ? -11.917 5.245 3.433 1.00 85.81 79 PHE A N 1
ATOM 596 C CA . PHE A 1 79 ? -11.465 4.454 4.569 1.00 85.81 79 PHE A CA 1
ATOM 597 C C . PHE A 1 79 ? -12.642 3.688 5.155 1.00 85.81 79 PHE A C 1
ATOM 599 O O . PHE A 1 79 ? -13.668 4.284 5.479 1.00 85.81 79 PHE A O 1
ATOM 606 N N . VAL A 1 80 ? -12.462 2.386 5.361 1.00 89.56 80 VAL A N 1
ATOM 607 C CA . VAL A 1 80 ? -13.456 1.534 6.020 1.00 89.56 80 VAL A CA 1
ATOM 608 C C . VAL A 1 80 ? -12.900 1.105 7.376 1.00 89.56 80 VAL A C 1
ATOM 610 O O . VAL A 1 80 ? -11.830 0.490 7.416 1.00 89.56 80 VAL A O 1
ATOM 613 N N . PRO A 1 81 ? -13.565 1.421 8.504 1.00 92.25 81 PRO A N 1
ATOM 614 C CA . PRO A 1 81 ? -13.148 0.940 9.818 1.00 92.25 81 PRO A CA 1
ATOM 615 C C . PRO A 1 81 ? -12.989 -0.584 9.832 1.00 92.25 81 PRO A C 1
ATOM 617 O O . PRO A 1 81 ? -13.831 -1.293 9.288 1.00 92.25 81 PRO A O 1
ATOM 620 N N . LEU A 1 82 ? -11.952 -1.111 10.493 1.00 92.62 82 LEU A N 1
ATOM 621 C CA . LEU A 1 82 ? -11.712 -2.562 10.563 1.00 92.62 82 LEU A CA 1
ATOM 622 C C . LEU A 1 82 ? -12.922 -3.326 11.105 1.00 92.62 82 LEU A C 1
ATOM 624 O O . LEU A 1 82 ? -13.233 -4.424 10.647 1.00 92.62 82 LEU A O 1
ATOM 628 N N . THR A 1 83 ? -13.608 -2.729 12.076 1.00 93.69 83 THR A N 1
ATOM 629 C CA . THR A 1 83 ? -14.797 -3.317 12.686 1.00 93.69 83 THR A CA 1
ATOM 630 C C . THR A 1 83 ? -15.939 -3.489 11.686 1.00 93.69 83 THR A C 1
ATOM 632 O O . THR A 1 83 ? -16.648 -4.491 11.727 1.00 93.69 83 THR A O 1
ATOM 635 N N . GLU A 1 84 ? -16.083 -2.555 10.748 1.00 93.00 84 GLU A N 1
ATOM 636 C CA . GLU A 1 84 ? -17.051 -2.627 9.655 1.00 93.00 84 GLU A CA 1
ATOM 637 C C . GLU A 1 84 ? -16.579 -3.592 8.565 1.00 93.00 84 GLU A C 1
ATOM 639 O O . GLU A 1 84 ? -17.321 -4.498 8.191 1.00 93.00 84 GLU A O 1
ATOM 644 N N . PHE A 1 85 ? -15.321 -3.469 8.134 1.00 89.62 85 PHE A N 1
ATOM 645 C CA . PHE A 1 85 ? -14.724 -4.301 7.087 1.00 89.62 85 PHE A CA 1
ATOM 646 C C . PHE A 1 85 ? -14.823 -5.805 7.397 1.00 89.62 85 PHE A C 1
ATOM 648 O O . PHE A 1 85 ? -15.124 -6.606 6.516 1.00 89.62 85 PHE A O 1
ATOM 655 N N . TYR A 1 86 ? -14.608 -6.194 8.659 1.00 90.62 86 TYR A N 1
ATOM 656 C CA . TYR A 1 86 ? -14.683 -7.591 9.103 1.00 90.62 86 TYR A CA 1
ATOM 657 C C . TYR A 1 86 ? -16.007 -7.969 9.785 1.00 90.62 86 TYR A C 1
ATOM 659 O O . TYR A 1 86 ? -16.148 -9.118 10.223 1.00 90.62 86 TYR A O 1
ATOM 667 N N . GLY A 1 87 ? -16.953 -7.030 9.923 1.00 92.94 87 GLY A N 1
ATOM 668 C CA . GLY A 1 87 ? -18.192 -7.235 10.682 1.00 92.94 87 GLY A CA 1
ATOM 669 C C . GLY A 1 87 ? -17.945 -7.685 12.129 1.00 92.94 87 GLY A C 1
ATOM 670 O O . GLY A 1 87 ? -18.661 -8.541 12.648 1.00 92.94 87 GLY A O 1
ATOM 671 N N . GLU A 1 88 ? -16.889 -7.175 12.762 1.00 95.81 88 GLU A N 1
ATOM 672 C CA . GLU A 1 88 ? -16.456 -7.524 14.117 1.00 95.81 88 GLU A CA 1
ATOM 673 C C . GLU A 1 88 ? -16.460 -6.258 14.985 1.00 95.81 88 GLU A C 1
ATOM 675 O O . GLU A 1 88 ? -15.621 -5.388 14.777 1.00 95.81 88 GLU A O 1
ATOM 680 N N . PRO A 1 89 ? -17.386 -6.111 15.947 1.00 93.88 89 PRO A N 1
ATOM 681 C CA . PRO A 1 89 ? -17.524 -4.872 16.711 1.00 93.88 89 PRO A CA 1
ATOM 682 C C . PRO A 1 89 ? -16.357 -4.595 17.667 1.00 93.88 89 PRO A C 1
ATOM 684 O O . PRO A 1 89 ? -16.163 -3.441 18.043 1.00 93.88 89 PRO A O 1
ATOM 687 N N . ASP A 1 90 ? -15.590 -5.613 18.072 1.00 94.12 90 ASP A N 1
ATOM 688 C CA . ASP A 1 90 ? -14.413 -5.428 18.923 1.00 94.12 90 ASP A CA 1
ATOM 689 C C . ASP A 1 90 ? -13.176 -5.043 18.083 1.00 94.12 90 ASP A C 1
ATOM 691 O O . ASP A 1 90 ? -12.729 -5.841 17.252 1.00 94.12 90 ASP A O 1
ATOM 695 N N . PRO A 1 91 ? -12.567 -3.858 18.294 1.00 91.69 91 PRO A N 1
ATOM 696 C CA . PRO A 1 91 ? -11.425 -3.413 17.495 1.00 91.69 91 PRO A CA 1
ATOM 697 C C . PRO A 1 91 ? -10.208 -4.341 17.583 1.00 91.69 91 PRO A C 1
ATOM 699 O O . PRO A 1 91 ? -9.499 -4.517 16.593 1.00 91.69 91 PRO A O 1
ATOM 70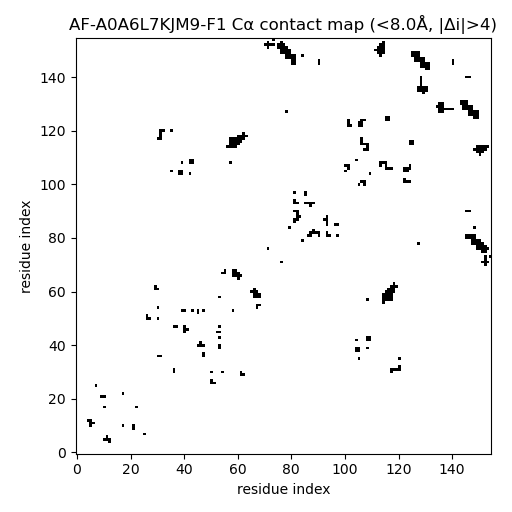2 N N . GLY A 1 92 ? -9.972 -4.960 18.745 1.00 92.44 92 GLY A N 1
ATOM 703 C CA . GLY A 1 92 ? -8.858 -5.884 18.950 1.00 92.44 92 GLY A CA 1
ATOM 704 C C . GLY A 1 92 ? -9.030 -7.177 18.154 1.00 92.44 92 GLY A C 1
ATOM 705 O O . GLY A 1 92 ? -8.100 -7.624 17.482 1.00 92.44 92 GLY A O 1
ATOM 706 N N . LYS A 1 93 ? -10.235 -7.754 18.158 1.00 95.19 93 LYS A N 1
ATOM 707 C CA . LYS A 1 93 ? -10.586 -8.926 17.345 1.00 95.19 93 LYS A CA 1
ATOM 708 C C . LYS A 1 93 ? -10.606 -8.601 15.858 1.00 95.19 93 LYS A C 1
ATOM 710 O O . LYS A 1 93 ? -10.134 -9.418 15.072 1.00 95.19 93 LYS A O 1
ATOM 715 N N . ALA A 1 94 ? -11.108 -7.431 15.465 1.00 94.44 94 ALA A N 1
ATOM 716 C CA . ALA A 1 94 ? -11.088 -6.994 14.071 1.00 94.44 94 ALA A CA 1
ATOM 717 C C . ALA A 1 94 ? -9.644 -6.853 13.559 1.00 94.44 94 ALA A C 1
ATOM 719 O O . ALA A 1 94 ? -9.321 -7.328 12.472 1.00 94.44 94 ALA A O 1
ATOM 720 N N . LEU A 1 95 ? -8.748 -6.292 14.380 1.00 92.50 95 LEU A N 1
ATOM 721 C CA . LEU A 1 95 ? -7.320 -6.217 14.078 1.00 92.50 95 LEU A CA 1
ATOM 722 C C . LEU A 1 95 ? -6.661 -7.603 14.017 1.00 92.50 95 LEU A C 1
ATOM 724 O O . LEU A 1 95 ? -5.851 -7.857 13.131 1.00 92.50 95 LEU A O 1
ATOM 728 N N . HIS A 1 96 ? -7.024 -8.523 14.912 1.00 92.81 96 HIS A N 1
ATOM 729 C CA . HIS A 1 96 ? -6.520 -9.897 14.859 1.00 92.81 96 HIS A CA 1
ATOM 730 C C . HIS A 1 96 ? -6.932 -10.607 13.561 1.00 92.81 96 HIS A C 1
ATOM 732 O O . HIS A 1 96 ? -6.080 -11.162 12.870 1.00 92.81 96 HIS A O 1
ATOM 738 N N . ARG A 1 97 ? -8.211 -10.496 13.171 1.00 91.50 97 ARG A N 1
ATOM 739 C CA . ARG A 1 97 ? -8.713 -11.023 11.891 1.00 91.50 97 ARG A CA 1
ATOM 740 C C . ARG A 1 97 ? -7.980 -10.424 10.695 1.00 91.50 97 ARG A C 1
ATOM 742 O O . ARG A 1 97 ? -7.719 -11.139 9.735 1.00 91.50 97 ARG A O 1
ATOM 749 N N . HIS A 1 98 ? -7.627 -9.141 10.760 1.00 89.00 98 HIS A N 1
ATOM 750 C CA . HIS A 1 98 ? -6.843 -8.485 9.715 1.00 89.00 98 HIS A CA 1
ATOM 751 C C . HIS A 1 98 ? -5.468 -9.117 9.524 1.00 89.00 98 HIS A C 1
ATOM 753 O O . HIS A 1 98 ? -5.039 -9.334 8.393 1.00 89.00 98 HIS A O 1
ATOM 759 N N . PHE A 1 99 ? -4.783 -9.454 10.617 1.00 88.06 99 PHE A N 1
ATOM 760 C CA . PHE A 1 99 ? -3.514 -10.170 10.528 1.00 88.06 99 PHE A CA 1
ATOM 761 C C . PHE A 1 99 ? -3.698 -11.591 9.992 1.00 88.06 99 PHE A C 1
ATOM 763 O O . PHE A 1 99 ? -2.949 -11.988 9.105 1.00 88.06 99 PHE A O 1
ATOM 770 N N . ASP A 1 100 ? -4.701 -12.341 10.455 1.00 89.06 100 ASP A N 1
ATOM 771 C CA . ASP A 1 100 ? -5.005 -13.678 9.917 1.00 89.06 100 ASP A CA 1
ATOM 772 C C . ASP A 1 100 ? -5.269 -13.642 8.407 1.00 89.06 100 ASP A C 1
ATOM 774 O O . ASP A 1 100 ? -4.834 -14.520 7.660 1.00 89.06 100 ASP A O 1
ATOM 778 N N . ASP A 1 101 ? -5.972 -12.609 7.952 1.00 85.50 101 ASP A N 1
ATOM 779 C CA . ASP A 1 101 ? -6.287 -12.418 6.548 1.00 85.50 101 ASP A CA 1
ATOM 780 C C . ASP A 1 101 ? -5.053 -12.045 5.723 1.00 85.50 101 ASP A C 1
ATOM 782 O O . ASP A 1 101 ? -4.878 -12.575 4.630 1.00 85.50 101 ASP A O 1
ATOM 786 N N . LEU A 1 102 ? -4.136 -11.236 6.261 1.00 80.19 102 LEU A N 1
ATOM 787 C CA . LEU A 1 102 ? -2.890 -10.869 5.584 1.00 80.19 102 LEU A CA 1
ATOM 788 C C . LEU A 1 102 ? -2.013 -12.089 5.243 1.00 80.19 102 LEU A C 1
ATOM 790 O O . LEU A 1 102 ? -1.431 -12.134 4.158 1.00 80.19 102 LEU A O 1
ATOM 794 N N . HIS A 1 103 ? -1.996 -13.110 6.108 1.00 76.81 103 HIS A N 1
ATOM 795 C CA . HIS A 1 103 ? -1.300 -14.378 5.847 1.00 76.81 103 HIS A CA 1
ATOM 796 C C . HIS A 1 103 ? -1.916 -15.168 4.676 1.00 76.81 103 HIS A C 1
ATOM 798 O O . HIS A 1 103 ? -1.257 -16.000 4.048 1.00 76.81 103 HIS A O 1
ATOM 804 N N . ARG A 1 104 ? -3.209 -14.960 4.392 1.00 77.06 104 ARG A N 1
ATOM 805 C CA . ARG A 1 104 ? -3.962 -15.669 3.339 1.00 77.06 104 ARG A CA 1
ATOM 806 C C . ARG A 1 104 ? -4.021 -14.861 2.045 1.00 77.06 104 ARG A C 1
ATOM 808 O O . ARG A 1 104 ? -3.946 -15.428 0.955 1.00 77.06 104 ARG A O 1
ATOM 815 N N . ARG A 1 105 ? -4.155 -13.544 2.175 1.00 72.88 105 ARG A N 1
ATOM 816 C CA . ARG A 1 105 ? -4.243 -12.542 1.116 1.00 72.88 105 ARG A CA 1
ATOM 817 C C . ARG A 1 105 ? -3.167 -11.482 1.359 1.00 72.88 105 ARG A C 1
ATOM 819 O O . ARG A 1 105 ? -3.463 -10.431 1.934 1.00 72.88 105 ARG A O 1
ATOM 826 N N . PRO A 1 106 ? -1.923 -11.728 0.902 1.00 66.56 106 PRO A N 1
ATOM 827 C CA . PRO A 1 106 ? -0.878 -10.718 0.953 1.00 66.56 106 PRO A CA 1
ATOM 828 C C . PRO A 1 106 ? -1.376 -9.434 0.299 1.00 66.56 106 PRO A C 1
ATOM 830 O O . PRO A 1 106 ? -1.993 -9.484 -0.769 1.00 66.56 106 PRO A O 1
ATOM 833 N N . PHE A 1 107 ? -1.144 -8.302 0.960 1.00 64.25 107 PHE A N 1
ATOM 834 C CA . PHE A 1 107 ? -1.587 -6.985 0.502 1.00 64.25 107 PHE A CA 1
ATOM 835 C C . PHE A 1 107 ? -3.103 -6.899 0.242 1.00 64.25 107 PHE A C 1
ATOM 837 O O . PHE A 1 107 ? -3.514 -6.168 -0.653 1.00 64.25 107 PHE A O 1
ATOM 844 N N . LEU A 1 108 ? -3.919 -7.687 0.962 1.00 68.38 108 LEU A N 1
ATOM 845 C CA . LEU A 1 108 ? -5.385 -7.784 0.827 1.00 68.38 108 LEU A CA 1
ATOM 846 C C . LEU A 1 108 ? -5.890 -7.832 -0.624 1.00 68.38 108 LEU A C 1
ATOM 848 O O . LEU A 1 108 ? -6.986 -7.372 -0.946 1.00 68.38 108 LEU A O 1
ATOM 852 N N . VAL A 1 109 ? -5.079 -8.397 -1.514 1.00 64.00 109 VAL A N 1
ATOM 853 C CA . VAL A 1 109 ? -5.350 -8.407 -2.946 1.00 64.00 109 VAL A CA 1
ATOM 854 C C . VAL A 1 109 ? -6.653 -9.153 -3.216 1.00 64.00 109 VAL A C 1
ATOM 856 O O . VAL A 1 109 ? -6.849 -10.271 -2.735 1.00 64.00 109 VAL A O 1
ATOM 859 N N . GLY A 1 110 ? -7.539 -8.525 -3.992 1.00 56.78 110 GLY A N 1
ATOM 860 C CA . GLY A 1 110 ? -8.878 -9.044 -4.279 1.00 56.78 110 GLY A CA 1
ATOM 861 C C . GLY A 1 110 ? -9.950 -8.646 -3.257 1.00 56.78 110 GLY A C 1
ATOM 862 O O . GLY A 1 110 ? -11.089 -9.076 -3.403 1.00 56.78 110 GLY A O 1
ATOM 863 N N . ALA A 1 111 ? -9.624 -7.844 -2.236 1.00 58.53 111 ALA A N 1
ATOM 864 C CA . ALA A 1 111 ? -10.629 -7.075 -1.502 1.00 58.53 111 ALA A CA 1
ATOM 865 C C . ALA A 1 111 ? -11.021 -5.831 -2.316 1.00 58.53 111 ALA A C 1
ATOM 867 O O . ALA A 1 111 ? -10.149 -5.136 -2.846 1.00 58.53 111 ALA A O 1
ATOM 868 N N . ASP A 1 112 ? -12.322 -5.556 -2.425 1.00 55.31 112 ASP A N 1
ATOM 869 C CA . ASP A 1 112 ? -12.827 -4.420 -3.198 1.00 55.31 112 ASP A CA 1
ATOM 870 C C . ASP A 1 112 ? -12.205 -3.098 -2.714 1.00 55.31 112 ASP A C 1
ATOM 872 O O . ASP A 1 112 ? -12.172 -2.802 -1.520 1.00 55.31 112 ASP A O 1
ATOM 876 N N . GLY A 1 113 ? -11.673 -2.318 -3.661 1.00 52.81 113 GLY A N 1
ATOM 877 C CA . GLY A 1 113 ? -11.107 -0.986 -3.420 1.00 52.81 113 GLY A CA 1
ATOM 878 C C . GLY A 1 113 ? -9.654 -0.942 -2.917 1.00 52.81 113 GLY A C 1
ATOM 879 O O . GLY A 1 113 ? -8.993 0.096 -2.978 1.00 52.81 113 GLY A O 1
ATOM 880 N N . VAL A 1 114 ? -9.080 -2.057 -2.471 1.00 54.53 114 VAL A N 1
ATOM 881 C CA . VAL A 1 114 ? -7.778 -2.018 -1.794 1.00 54.53 114 VAL A CA 1
ATOM 882 C C . VAL A 1 114 ? -6.608 -1.978 -2.794 1.00 54.53 114 VAL A C 1
ATOM 884 O O . VAL A 1 114 ? -6.271 -2.976 -3.430 1.00 54.53 114 VAL A O 1
ATOM 887 N N . ARG A 1 115 ? -5.950 -0.814 -2.919 1.00 56.75 115 ARG A N 1
ATOM 888 C CA . ARG A 1 115 ? -4.654 -0.646 -3.611 1.00 56.75 115 ARG A CA 1
ATOM 889 C C . ARG A 1 115 ? -3.535 -0.683 -2.572 1.00 56.75 115 ARG A C 1
ATOM 891 O O . ARG A 1 115 ? -3.475 0.204 -1.725 1.00 56.75 115 ARG A O 1
ATOM 898 N N . LEU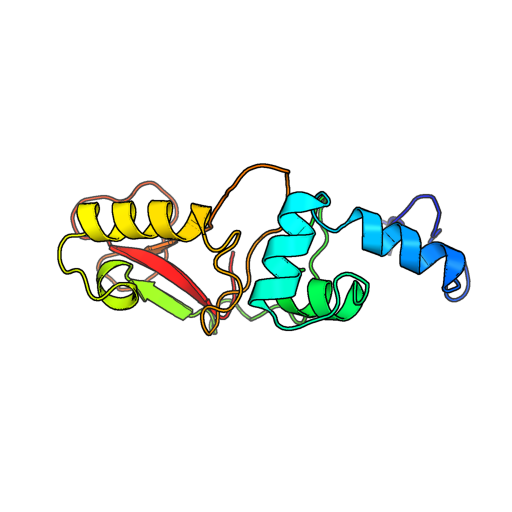 A 1 116 ? -2.656 -1.687 -2.615 1.00 57.62 116 LEU A N 1
ATOM 899 C CA . LEU A 1 116 ? -1.633 -1.879 -1.578 1.00 57.62 116 LEU A CA 1
ATOM 900 C C . LEU A 1 116 ? -0.200 -2.015 -2.103 1.00 57.62 116 LEU A C 1
ATOM 902 O O . LEU A 1 116 ? 0.044 -2.271 -3.276 1.00 57.62 116 LEU A O 1
ATOM 906 N N . SER A 1 117 ? 0.721 -1.782 -1.166 1.00 55.72 117 SER A N 1
ATOM 907 C CA . SER A 1 117 ? 2.168 -1.615 -1.314 1.00 55.72 117 SER A CA 1
ATOM 908 C C . SER A 1 117 ? 2.931 -2.925 -1.487 1.00 55.72 117 SER A C 1
ATOM 910 O O . SER A 1 117 ? 2.861 -3.788 -0.621 1.00 55.72 117 SER A O 1
ATOM 912 N N . LEU A 1 118 ? 3.739 -3.028 -2.540 1.00 56.59 118 LEU A N 1
ATOM 913 C CA . LEU A 1 118 ? 4.597 -4.159 -2.901 1.00 56.59 118 LEU A CA 1
ATOM 914 C C . LEU A 1 118 ? 5.992 -4.140 -2.258 1.00 56.59 118 LEU A C 1
ATOM 916 O O . LEU A 1 118 ? 6.750 -5.090 -2.442 1.00 56.59 118 LEU A O 1
ATOM 920 N N . ALA A 1 119 ? 6.394 -3.079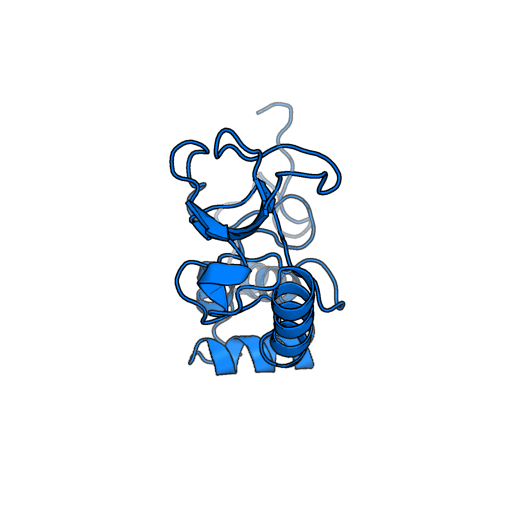 -1.550 1.00 52.03 119 ALA A N 1
ATOM 921 C CA . ALA A 1 119 ? 7.800 -2.969 -1.149 1.00 52.03 119 ALA A CA 1
ATOM 922 C C . ALA A 1 119 ? 8.209 -3.977 -0.042 1.00 52.03 119 ALA A C 1
ATOM 924 O O . ALA A 1 119 ? 7.853 -3.809 1.125 1.00 52.03 119 ALA A O 1
ATOM 925 N N . GLY A 1 120 ? 9.041 -4.960 -0.399 1.00 52.09 120 GLY A N 1
ATOM 926 C CA . GLY A 1 120 ? 9.745 -5.868 0.519 1.00 52.09 120 GLY A CA 1
ATOM 927 C C . GLY A 1 120 ? 9.058 -7.222 0.745 1.00 52.09 120 GLY A C 1
ATOM 928 O O . GLY A 1 120 ? 7.838 -7.312 0.804 1.00 52.09 120 GLY A O 1
ATOM 929 N N . GLY A 1 121 ? 9.853 -8.286 0.921 1.00 54.06 121 GLY A N 1
ATOM 930 C CA . GLY A 1 121 ? 9.390 -9.680 1.067 1.00 54.06 121 GLY A CA 1
ATOM 931 C C . GLY A 1 121 ? 8.676 -10.027 2.385 1.00 54.06 121 GLY A C 1
ATOM 932 O O . GLY A 1 121 ? 8.570 -11.198 2.735 1.00 54.06 121 GLY A O 1
ATOM 933 N N . GLN A 1 122 ? 8.223 -9.029 3.147 1.00 57.81 122 GLN A N 1
ATOM 934 C CA . GLN A 1 122 ? 7.476 -9.213 4.394 1.00 57.81 122 GLN A CA 1
ATOM 935 C C . GLN A 1 122 ? 5.980 -8.990 4.155 1.00 57.81 122 GLN A C 1
ATOM 937 O O . GLN A 1 122 ? 5.586 -8.127 3.372 1.00 57.81 122 GLN A O 1
ATOM 942 N N . GLU A 1 123 ? 5.142 -9.754 4.851 1.00 66.06 123 GLU A N 1
ATOM 943 C CA . GLU A 1 123 ? 3.695 -9.547 4.871 1.00 66.06 123 GLU A CA 1
ATOM 944 C C . GLU A 1 123 ? 3.392 -8.245 5.620 1.00 66.06 123 GLU A C 1
ATOM 946 O O . GLU A 1 123 ? 3.593 -8.137 6.829 1.00 66.06 123 GLU A O 1
ATOM 951 N N . LYS A 1 124 ? 2.944 -7.226 4.885 1.00 70.31 124 LYS A N 1
ATOM 952 C CA . LYS A 1 124 ? 2.620 -5.909 5.437 1.00 70.31 124 LYS A CA 1
ATOM 953 C C . LYS A 1 124 ? 1.272 -5.418 4.928 1.00 70.31 124 LYS A C 1
ATOM 955 O O . LYS A 1 124 ? 0.853 -5.737 3.817 1.00 70.31 124 LYS A O 1
ATOM 960 N N . SER A 1 125 ? 0.624 -4.595 5.740 1.00 74.44 125 SER A N 1
ATOM 961 C CA . SER A 1 125 ? -0.604 -3.889 5.388 1.00 74.44 125 SER A CA 1
ATOM 962 C C . SER A 1 125 ? -0.478 -2.424 5.766 1.00 74.44 125 SER A C 1
ATOM 964 O O . SER A 1 125 ? 0.180 -2.089 6.750 1.00 74.44 125 SER A O 1
ATOM 966 N N . VAL A 1 126 ? -1.158 -1.563 5.014 1.00 76.00 126 VAL A N 1
ATOM 967 C CA . VAL A 1 126 ? -1.357 -0.160 5.382 1.00 76.00 126 VAL A CA 1
ATOM 968 C C . VAL A 1 126 ? -2.678 -0.050 6.138 1.00 76.00 126 VAL A C 1
ATOM 970 O O . VAL A 1 126 ? -3.682 -0.617 5.713 1.00 76.00 126 VAL A O 1
ATOM 973 N N . LEU A 1 127 ? -2.661 0.648 7.270 1.00 86.31 127 LEU A N 1
ATOM 974 C CA . LEU A 1 127 ? -3.838 0.984 8.067 1.00 86.31 127 LEU A CA 1
ATOM 975 C C . LEU A 1 127 ? -3.807 2.482 8.371 1.00 86.31 127 LEU A C 1
ATOM 977 O O . LEU A 1 127 ? -2.734 3.058 8.557 1.00 86.31 127 LEU A O 1
ATOM 981 N N . ALA A 1 128 ? -4.980 3.100 8.430 1.00 89.25 128 ALA A N 1
ATOM 982 C CA . ALA A 1 128 ? -5.156 4.495 8.804 1.00 89.25 128 ALA A CA 1
ATOM 983 C C . ALA A 1 128 ? -5.740 4.610 10.216 1.00 89.25 128 ALA A C 1
ATOM 985 O O . ALA A 1 128 ? -6.544 3.775 10.636 1.00 89.25 128 ALA A O 1
ATOM 986 N N . VAL A 1 129 ? -5.366 5.676 10.924 1.00 92.69 129 VAL A N 1
ATOM 987 C CA . VAL A 1 129 ? -6.027 6.103 12.162 1.00 92.69 129 VAL A CA 1
ATOM 988 C C . VAL A 1 129 ? -6.999 7.221 11.810 1.00 92.69 129 VAL A C 1
ATOM 990 O O . VAL A 1 129 ? -6.598 8.250 11.264 1.00 92.69 129 VAL A O 1
ATOM 993 N N . ILE A 1 130 ? -8.277 7.004 12.103 1.00 92.62 130 ILE A N 1
ATOM 994 C CA . ILE A 1 130 ? -9.366 7.949 11.866 1.00 92.62 130 ILE A CA 1
ATOM 995 C C . ILE A 1 130 ? -9.779 8.556 13.201 1.00 92.62 130 ILE A C 1
ATOM 997 O O . ILE A 1 130 ? -10.195 7.829 14.105 1.00 92.62 130 ILE A O 1
ATOM 1001 N N . GLY A 1 131 ? -9.682 9.880 13.299 1.00 92.00 131 GLY A N 1
ATOM 1002 C CA . GLY A 1 131 ? -10.069 10.635 14.480 1.00 92.00 131 GLY A CA 1
ATOM 1003 C C . GLY A 1 131 ? -11.578 10.608 14.755 1.00 92.00 131 GLY A C 1
ATOM 1004 O O . GLY A 1 131 ? -12.373 10.226 13.885 1.00 92.00 131 GLY A O 1
ATOM 1005 N N . PRO A 1 132 ? -12.011 11.082 15.939 1.00 90.19 132 PRO A N 1
ATOM 1006 C CA . PRO A 1 132 ? -13.429 11.222 16.277 1.00 90.19 132 PRO A CA 1
ATOM 1007 C C . PRO A 1 132 ? -14.194 12.152 15.322 1.00 90.19 132 PRO A C 1
ATOM 1009 O O . PRO A 1 132 ? -15.405 12.026 15.163 1.00 90.19 132 PRO A O 1
ATOM 1012 N N . ASP A 1 133 ? -13.485 13.076 14.666 1.00 89.62 133 ASP A N 1
ATOM 1013 C CA . ASP A 1 133 ? -14.006 13.979 13.634 1.00 89.62 133 ASP A CA 1
ATOM 1014 C C . ASP A 1 133 ? -14.196 13.301 12.262 1.00 89.62 133 ASP A C 1
ATOM 1016 O O . ASP A 1 133 ? -14.629 13.943 11.302 1.00 89.62 133 ASP A O 1
ATOM 1020 N N . GLY A 1 134 ? -13.870 12.009 12.161 1.00 87.31 134 GLY A N 1
ATOM 1021 C CA . GLY A 1 134 ? -13.967 11.217 10.942 1.00 87.31 134 GLY A CA 1
ATOM 1022 C C . GLY A 1 134 ? -12.816 11.431 9.961 1.00 87.31 134 GLY A C 1
ATOM 1023 O O . GLY A 1 134 ? -12.907 10.948 8.835 1.00 87.31 134 GLY A O 1
ATOM 1024 N N . ARG A 1 135 ? -11.743 12.135 10.345 1.00 86.94 135 ARG A N 1
ATOM 1025 C CA . ARG A 1 135 ? -10.625 12.450 9.445 1.00 86.94 135 ARG A CA 1
ATOM 1026 C C . ARG A 1 135 ? -9.392 11.594 9.736 1.00 86.94 135 ARG A C 1
ATOM 1028 O O . ARG A 1 135 ? -9.134 11.271 10.895 1.00 86.94 135 ARG A O 1
ATOM 1035 N N . PRO A 1 136 ? -8.593 11.240 8.713 1.00 86.38 136 PRO A N 1
ATOM 1036 C CA . PRO A 1 136 ? -7.328 10.557 8.934 1.00 86.38 136 PRO A CA 1
ATOM 1037 C C . PRO A 1 136 ? -6.344 11.475 9.660 1.00 86.38 136 PRO A C 1
ATOM 1039 O O . PRO A 1 136 ? -6.190 12.648 9.305 1.00 86.38 136 PRO A O 1
ATOM 1042 N N . ARG A 1 137 ? -5.640 10.927 10.651 1.00 89.06 137 ARG A N 1
ATOM 1043 C CA . ARG A 1 137 ? -4.597 11.634 11.397 1.00 89.06 137 ARG A CA 1
ATOM 1044 C C . ARG A 1 137 ? -3.326 10.789 11.515 1.00 89.06 137 ARG A C 1
ATOM 1046 O O . ARG A 1 137 ? -3.411 9.566 11.600 1.00 89.06 137 ARG A O 1
ATOM 1053 N N . PRO A 1 138 ? -2.137 11.413 11.540 1.00 86.75 138 PRO A N 1
ATOM 1054 C CA . PRO A 1 138 ? -0.900 10.700 11.823 1.00 86.75 138 PRO A CA 1
ATOM 1055 C C . PRO A 1 138 ? -0.797 10.352 13.315 1.00 86.75 138 PRO A C 1
ATOM 1057 O O . PRO A 1 138 ? -1.278 11.100 14.169 1.00 86.75 138 PRO A O 1
ATOM 1060 N N . GLY A 1 139 ? -0.114 9.249 13.624 1.00 86.88 139 GLY A N 1
ATOM 1061 C CA . GLY A 1 139 ? 0.181 8.819 14.993 1.00 86.88 139 GLY A CA 1
ATOM 1062 C C . GLY A 1 139 ? -0.425 7.464 15.354 1.00 86.88 139 GLY A C 1
ATOM 1063 O O . GLY A 1 139 ? -0.995 6.778 14.509 1.00 86.88 139 GLY A O 1
ATOM 1064 N N . LEU A 1 140 ? -0.257 7.070 16.617 1.00 87.75 140 LEU A N 1
ATOM 1065 C CA . LEU A 1 140 ? -0.880 5.868 17.171 1.00 87.75 140 LEU A CA 1
ATOM 1066 C C . LEU A 1 140 ? -2.368 6.110 17.426 1.00 87.75 140 LEU A C 1
ATOM 1068 O O . LEU A 1 140 ? -2.775 7.245 17.663 1.00 87.75 140 LEU A O 1
ATOM 1072 N N . CYS A 1 141 ? -3.149 5.032 17.396 1.00 89.69 141 CYS A N 1
ATOM 1073 C CA . CYS A 1 141 ? -4.557 5.047 17.774 1.00 89.69 141 CYS A CA 1
ATOM 1074 C C . CYS A 1 141 ? -4.686 5.385 19.268 1.00 89.69 141 CYS A C 1
ATOM 1076 O O . CYS A 1 141 ? -4.084 4.711 20.105 1.00 89.69 141 CYS A O 1
ATOM 1078 N N . GLU A 1 142 ? -5.460 6.417 19.580 1.00 91.75 142 GLU A N 1
ATOM 1079 C CA . GLU A 1 142 ? -5.803 6.865 20.930 1.00 91.75 142 GLU A CA 1
ATOM 1080 C C . GLU A 1 142 ? -7.284 6.581 21.229 1.00 91.75 142 GLU A C 1
ATOM 1082 O O . GLU A 1 142 ? -8.039 6.114 20.369 1.00 91.75 142 GLU A O 1
ATOM 1087 N N . ASP A 1 143 ? -7.713 6.845 22.463 1.00 88.88 143 ASP A N 1
ATOM 1088 C CA . ASP A 1 143 ? -9.106 6.661 22.866 1.00 88.88 143 ASP A CA 1
ATOM 1089 C C . ASP A 1 143 ? -10.046 7.532 22.017 1.00 88.88 143 ASP A C 1
ATOM 1091 O O . ASP A 1 143 ? -9.908 8.753 21.941 1.00 88.88 143 ASP A O 1
ATOM 1095 N N . GLY A 1 144 ? -11.038 6.892 21.394 1.00 88.19 144 GLY A N 1
ATOM 1096 C CA . GLY A 1 144 ? -11.998 7.542 20.496 1.00 88.19 144 GLY A CA 1
ATOM 1097 C C . GLY A 1 144 ? -11.613 7.511 19.014 1.00 88.19 144 GLY A C 1
ATOM 1098 O O . GLY A 1 144 ? -12.461 7.813 18.173 1.00 88.19 144 GLY A O 1
ATOM 1099 N N . ASP A 1 145 ? -10.391 7.095 18.679 1.00 93.62 145 ASP A N 1
ATOM 1100 C CA . ASP A 1 145 ? -9.995 6.845 17.295 1.00 93.62 145 ASP A CA 1
ATOM 1101 C C . ASP A 1 145 ? -10.514 5.492 16.781 1.00 93.62 145 ASP A C 1
ATOM 1103 O O . ASP A 1 145 ? -10.914 4.598 17.533 1.00 93.62 145 ASP A O 1
ATOM 1107 N N . ARG A 1 146 ? -10.466 5.317 15.457 1.00 93.62 146 ARG A N 1
ATOM 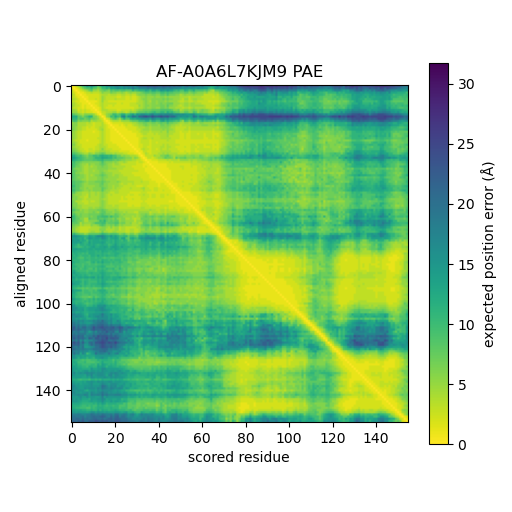1108 C CA . ARG A 1 146 ? -10.755 4.050 14.778 1.00 93.62 146 ARG A CA 1
ATOM 1109 C C . ARG A 1 146 ? -9.621 3.676 13.836 1.00 93.62 146 ARG A C 1
ATOM 1111 O O . ARG A 1 146 ? -9.126 4.515 13.089 1.00 93.62 146 ARG A O 1
ATOM 1118 N N . ILE A 1 147 ? -9.263 2.396 13.820 1.00 93.38 147 ILE A N 1
ATOM 1119 C CA . ILE A 1 147 ? -8.347 1.838 12.822 1.00 93.38 147 ILE A CA 1
ATOM 1120 C C . ILE A 1 147 ? -9.156 1.464 11.578 1.00 93.38 147 ILE A C 1
ATOM 1122 O O . ILE A 1 147 ? -10.198 0.813 11.691 1.00 93.38 147 ILE A O 1
ATOM 1126 N N . ALA A 1 148 ? -8.684 1.866 10.401 1.00 90.94 148 ALA A N 1
ATOM 1127 C CA . ALA A 1 148 ? -9.382 1.682 9.135 1.00 90.94 148 ALA A CA 1
ATOM 1128 C C . ALA A 1 148 ? -8.461 1.172 8.020 1.00 90.94 148 ALA A C 1
ATOM 1130 O O . ALA A 1 148 ? -7.265 1.469 7.995 1.00 90.94 148 ALA A O 1
ATOM 1131 N N . VAL A 1 149 ? -9.040 0.430 7.079 1.00 87.19 149 VAL A N 1
ATOM 1132 C CA . VAL A 1 149 ? -8.392 0.012 5.833 1.00 87.19 149 VAL A CA 1
ATOM 1133 C C . VAL A 1 149 ? -8.629 1.094 4.774 1.00 87.19 149 VAL A C 1
ATOM 1135 O O . VAL A 1 149 ? -9.782 1.485 4.569 1.00 87.19 149 VAL A O 1
ATOM 1138 N N . PRO A 1 150 ? -7.582 1.591 4.094 1.00 79.00 150 PRO A N 1
ATOM 1139 C CA . PRO A 1 150 ? -7.757 2.415 2.906 1.00 79.00 150 PRO A CA 1
ATOM 1140 C C . PRO A 1 150 ? -8.313 1.562 1.755 1.00 79.00 150 PRO A C 1
ATOM 1142 O O . PRO A 1 150 ? -7.729 0.545 1.382 1.00 79.00 150 PRO A O 1
ATOM 1145 N N . THR A 1 151 ? -9.457 1.972 1.210 1.00 75.75 151 THR A N 1
ATOM 1146 C CA . THR A 1 151 ? -10.210 1.273 0.141 1.00 75.75 151 THR A CA 1
ATOM 1147 C C . THR A 1 151 ? -10.362 2.125 -1.123 1.00 75.75 151 THR A C 1
ATOM 1149 O O . THR A 1 151 ? -10.979 1.713 -2.096 1.00 75.75 151 THR A O 1
ATOM 1152 N N . GLY A 1 152 ? -9.756 3.310 -1.144 1.00 64.69 152 GLY A N 1
ATOM 1153 C CA . GLY A 1 152 ? -9.664 4.165 -2.317 1.00 64.69 152 GLY A CA 1
ATOM 1154 C C . GLY A 1 152 ? -8.535 5.155 -2.094 1.00 64.69 152 GLY A C 1
ATOM 1155 O O . GLY A 1 152 ? -8.645 6.012 -1.229 1.00 64.69 152 GLY A O 1
ATOM 1156 N N . GLY A 1 153 ? -7.422 5.004 -2.817 1.00 56.97 153 GLY A N 1
ATOM 1157 C CA . GLY A 1 153 ? -6.200 5.777 -2.559 1.00 56.97 153 GLY A CA 1
ATOM 1158 C C . GLY A 1 153 ? -5.517 5.437 -1.224 1.00 56.97 153 GLY A C 1
ATOM 1159 O O . GLY A 1 153 ? -6.075 4.768 -0.359 1.00 56.97 153 GLY A O 1
ATOM 1160 N N . ALA A 1 154 ? -4.268 5.866 -1.072 1.00 56.44 154 ALA A N 1
ATOM 1161 C CA . ALA A 1 154 ? -3.495 5.731 0.159 1.00 56.44 154 ALA A CA 1
ATOM 1162 C C . ALA A 1 154 ? -2.471 6.881 0.249 1.00 56.44 154 ALA A C 1
ATOM 1164 O O . ALA A 1 154 ? -2.067 7.394 -0.802 1.00 56.44 154 ALA A O 1
ATOM 1165 N N . PRO A 1 155 ? -2.091 7.316 1.465 1.00 51.59 155 PRO A N 1
ATOM 1166 C CA . PRO A 1 155 ? -0.999 8.265 1.667 1.00 51.59 155 PRO A CA 1
ATOM 1167 C C . PRO A 1 155 ? 0.372 7.765 1.242 1.00 51.59 155 PRO A C 1
ATOM 1169 O O . PRO A 1 155 ? 0.605 6.539 1.292 1.00 51.59 155 PRO A O 1
#

Mean predicted aligned error: 8.34 Å

Foldseek 3Di:
DVPDADPDPLGGPPDDDDDPVSVLVVLVVQAEDDVLLVLLCVLQVHDSSPSVVSCQQAQCATPDDDGDDDADPPVRWDWDFLCRVVVNVDQVVSVVVVVVVLVNRQQVRNDAQRHYHRYDNDRDYDKFKAALVRHTDDDDHDPRITIIHTRHHDD

Solvent-accessible surface area (backbone atoms only — not comparable to full-atom values): 9287 Å² total; per-residue (Å²): 112,102,82,70,72,53,94,39,94,92,46,56,82,86,58,74,85,79,53,65,89,59,48,52,61,53,56,54,71,49,50,57,57,71,76,57,36,50,53,46,19,60,50,66,76,47,59,74,84,42,57,63,72,46,36,62,58,35,20,56,30,26,66,82,94,49,62,41,70,82,84,61,56,79,90,66,51,36,71,42,42,32,30,66,74,65,73,26,89,50,62,69,60,20,51,49,50,50,54,61,43,37,79,77,27,57,44,48,44,71,45,86,51,38,59,30,60,42,59,62,101,62,90,56,79,78,72,44,32,27,40,80,87,71,42,79,49,92,72,80,81,54,94,70,44,43,56,19,37,44,35,26,50,76,136

Secondary structure (DSSP, 8-state):
-TT---SBTTB-TTSSS--HHHHHHHHHTTSPPHHHHHHHHHHHT--TT-HHHHHHHHTTS-SSS---SPPPPGGG-EEEEHHHHTT-SSHHHHHHHHHHHHHHSGGGTTSTT------SSS-----EEE-TTS-EESSS--TT-EEEEEEE---

Sequence (155 aa):
SPHAFPVSTTMPLERDLSGPDIVHPWIANLLPEERQLEAIARNLGVSRADSLGILERVGGDVAGALSFGSPVPRQEWEFVPLTEFYGEPDPGKALHRHFDDLHRRPFLVGADGVRLSLAGGQEKSVLAVIGPDGRPRPGLCEDGDRIAVPTGGAP

pLDDT: mean 80.26, std 11.61, range [51.59, 95.81]

Nearest PDB structures (foldseek):
  2wiu-assembly1_A  TM=6.739E-01  e=1.521E-04  Escherichia coli
  3dnt-assembly1_A  TM=6.146E-01  e=1.968E-04  Escherichia coli K-12
  3dnt-assembly2_B  TM=5.785E-01  e=2.239E-04  Escherichia coli K-12
  3tpt-assembly1_A  TM=5.724E-01  e=2.898E-04  Escherichia coli
  3tpt-assembly2_B  TM=5.722E-01  e=6.701E-04  Escherichia coli